Protein AF-A0A087H9H5-F1 (afdb_monomer)

InterPro domains:
  IPR006134 DNA-directed DNA polymerase, family B, multifunc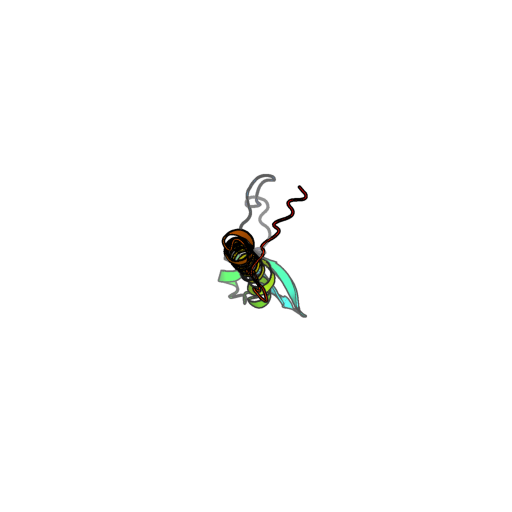tional domain [PF00136] (1-64)
  IPR042087 DNA polymerase family B, thumb domain [G3DSA:1.10.132.60] (1-73)
  IPR043502 DNA/RNA polymerase superfamily [SSF56672] (4-64)

pLDDT: mean 77.95, std 19.02, range [38.5, 97.75]

Organism: Arabis alpina (NCBI:txid50452)

Nearest PDB structures (foldseek):
  5ds9-assembly1_B  TM=3.399E-01  e=2.845E+00  Escherichia coli K-12

Sequence (93 aa):
MHKRNFDTAPKDKEQVKYVVVKGALGVKVAEDLFYVLEKEMSIDTPYYLEKDIMQAMLKILQSIIRMLMKEFFFGGSYMKLHEGGTIYTSFQG

Secondary structure (DSSP, 8-state):
--S--GGGPPPTTSPPPEEEEE-GGG-EEEEEHHHHHHTTPPB-HHHHIIIIIHHHHHHHHHHHHHHHHHHHHHSS------SSS--------

Mean predicted aligned error: 12.7 Å

Structure (mmCIF, N/CA/C/O backbone):
data_AF-A0A087H9H5-F1
#
_entry.id   AF-A0A087H9H5-F1
#
loop_
_atom_site.group_PDB
_atom_site.id
_atom_site.type_symbol
_atom_site.label_atom_id
_atom_site.label_alt_id
_atom_site.label_comp_id
_atom_site.label_asym_id
_atom_site.label_entity_id
_atom_site.label_seq_id
_atom_site.pdbx_PDB_ins_code
_atom_site.Cartn_x
_atom_site.Cartn_y
_atom_site.Cartn_z
_atom_site.occupancy
_atom_site.B_iso_or_equiv
_atom_site.auth_seq_id
_atom_site.auth_comp_id
_atom_site.auth_asym_id
_atom_site.auth_atom_id
_atom_site.pdbx_PDB_model_num
ATOM 1 N N . MET A 1 1 ? -11.503 1.929 14.340 1.00 52.88 1 MET A N 1
ATOM 2 C CA . MET A 1 1 ? -11.951 3.314 14.658 1.00 52.88 1 MET A CA 1
ATOM 3 C C . MET A 1 1 ? -12.184 3.511 16.156 1.00 52.88 1 MET A C 1
ATOM 5 O O . MET A 1 1 ? -12.987 2.784 16.739 1.00 52.88 1 MET A O 1
ATOM 9 N N . HIS A 1 2 ? -11.537 4.521 16.758 1.00 55.97 2 HIS A N 1
ATOM 10 C CA . HIS A 1 2 ? -11.939 5.110 18.048 1.00 55.97 2 HIS A CA 1
ATOM 11 C C . HIS A 1 2 ? -13.475 5.234 18.087 1.00 55.97 2 HIS A C 1
ATOM 13 O O . HIS A 1 2 ? -14.080 5.439 17.028 1.00 55.97 2 HIS A O 1
ATOM 19 N N . LYS A 1 3 ? -14.122 5.079 19.254 1.00 53.34 3 LYS A N 1
ATOM 20 C CA . LYS A 1 3 ? -15.584 5.263 19.374 1.00 53.34 3 LYS A CA 1
ATOM 21 C C . LYS A 1 3 ? -15.940 6.546 18.618 1.00 53.34 3 LYS A C 1
ATOM 23 O O . LYS A 1 3 ? -15.399 7.592 18.962 1.00 53.34 3 LYS A O 1
ATOM 28 N N . ARG A 1 4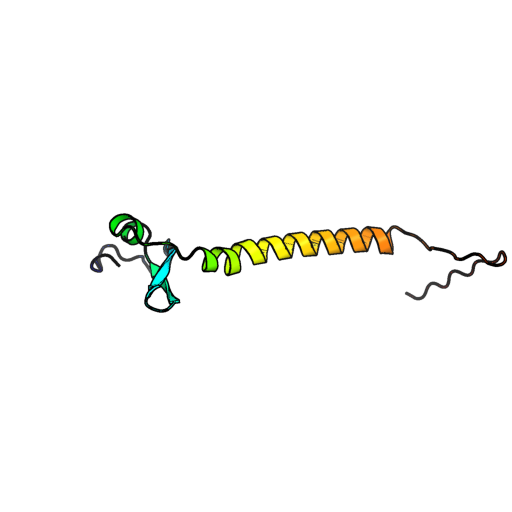 ? -16.709 6.431 17.523 1.00 58.78 4 ARG A N 1
ATOM 29 C CA . ARG A 1 4 ? -16.849 7.519 16.542 1.00 58.78 4 ARG A CA 1
ATOM 30 C C . ARG A 1 4 ? -17.382 8.743 17.273 1.00 58.78 4 ARG A C 1
ATOM 32 O O . ARG A 1 4 ? -18.543 8.750 17.673 1.00 58.78 4 ARG A O 1
ATOM 39 N N . ASN A 1 5 ? -16.526 9.736 17.483 1.00 63.12 5 ASN A N 1
ATOM 40 C CA . ASN A 1 5 ? -16.955 11.011 18.014 1.00 63.12 5 ASN A CA 1
ATOM 41 C C . ASN A 1 5 ? -17.365 11.863 16.814 1.00 63.12 5 ASN A C 1
ATOM 43 O O . ASN A 1 5 ? -16.522 12.229 15.996 1.00 63.12 5 ASN A O 1
ATOM 47 N N . PHE A 1 6 ? -18.670 12.091 16.668 1.00 61.94 6 PHE A N 1
ATOM 48 C CA . PHE A 1 6 ? -19.225 12.846 15.543 1.00 61.94 6 PHE A CA 1
ATOM 49 C C . PHE A 1 6 ? -18.651 14.266 15.473 1.00 61.94 6 PHE A C 1
ATOM 51 O O . PHE A 1 6 ? -18.490 14.795 14.377 1.00 61.94 6 PHE A O 1
ATOM 58 N N . ASP A 1 7 ? -18.247 14.825 16.614 1.00 71.44 7 ASP A N 1
ATOM 59 C CA . ASP A 1 7 ? -17.693 16.178 16.703 1.00 71.44 7 ASP A CA 1
ATOM 60 C C . ASP A 1 7 ? -16.267 16.293 16.144 1.00 71.44 7 ASP A C 1
ATOM 62 O O . ASP A 1 7 ? -15.813 17.390 15.827 1.00 71.44 7 ASP A O 1
ATOM 66 N N . THR A 1 8 ? -15.551 15.173 15.997 1.00 71.06 8 THR A N 1
ATOM 67 C CA . THR A 1 8 ? -14.176 15.137 15.467 1.00 71.06 8 THR A CA 1
ATOM 68 C C . THR A 1 8 ? -14.086 14.414 14.125 1.00 71.06 8 THR A C 1
ATOM 70 O O . THR A 1 8 ? -12.990 14.066 13.685 1.00 71.06 8 THR A O 1
ATOM 73 N N . ALA A 1 9 ? -15.226 14.117 13.497 1.00 75.75 9 ALA A N 1
ATOM 74 C CA . ALA A 1 9 ? -15.251 13.465 12.198 1.00 75.75 9 ALA A CA 1
ATOM 75 C C . ALA A 1 9 ? -14.730 14.421 11.104 1.00 75.75 9 ALA A C 1
ATOM 77 O O . ALA A 1 9 ? -15.071 15.607 11.125 1.00 75.75 9 ALA A O 1
ATOM 78 N N . PRO A 1 10 ? -13.936 13.924 10.136 1.00 77.81 10 PRO A N 1
ATOM 79 C CA . PRO A 1 10 ? -13.489 14.732 9.008 1.00 77.81 10 PRO A CA 1
ATOM 80 C C . PRO A 1 10 ? -14.676 15.273 8.211 1.00 77.81 10 PRO A C 1
ATOM 82 O O . PRO A 1 10 ? -15.641 14.547 7.954 1.00 77.81 10 PRO A O 1
ATOM 85 N N . LYS A 1 11 ? -14.596 16.536 7.792 1.00 82.81 11 LYS A N 1
ATOM 86 C CA . LYS A 1 11 ? -15.600 17.146 6.904 1.00 82.81 11 LYS A CA 1
ATOM 87 C C . LYS A 1 11 ? -15.416 16.652 5.465 1.00 82.81 11 LYS A C 1
ATOM 89 O O . LYS A 1 11 ? -14.321 16.251 5.085 1.00 82.81 11 LYS A O 1
ATOM 94 N N . ASP A 1 12 ? -16.446 16.783 4.627 1.00 77.81 12 ASP A N 1
ATOM 95 C CA . ASP A 1 12 ? -16.521 16.229 3.255 1.00 77.81 12 ASP A CA 1
ATOM 96 C C . ASP A 1 12 ? -15.352 16.559 2.299 1.00 77.81 12 ASP A C 1
ATOM 98 O O . ASP A 1 12 ? -15.232 15.956 1.234 1.00 77.81 12 ASP A O 1
ATOM 102 N N . LYS A 1 13 ? -14.493 17.529 2.628 1.00 81.69 13 LYS A N 1
ATOM 103 C CA . 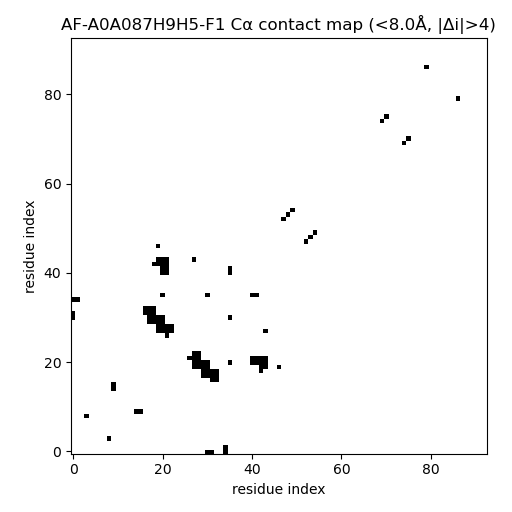LYS A 1 13 ? -13.349 17.952 1.798 1.00 81.69 13 LYS A CA 1
ATOM 104 C C . LYS A 1 13 ? -12.000 17.836 2.503 1.00 81.69 13 LYS A C 1
ATOM 106 O O . LYS A 1 13 ? -10.986 18.271 1.958 1.00 81.69 13 LYS A O 1
ATOM 111 N N . GLU A 1 14 ? -11.975 17.289 3.709 1.00 85.88 14 GLU A N 1
ATOM 112 C CA . GLU A 1 14 ? -10.744 17.112 4.466 1.00 85.88 14 GLU A CA 1
ATOM 113 C C . GLU A 1 14 ? -10.066 15.802 4.064 1.00 85.88 14 GLU A C 1
ATOM 115 O O . GLU A 1 14 ? -10.692 14.748 3.961 1.00 85.88 14 GLU A O 1
ATOM 120 N N . GLN A 1 15 ? -8.758 15.869 3.815 1.00 85.94 15 GLN A N 1
ATOM 121 C CA . GLN A 1 15 ? -7.975 14.672 3.544 1.00 85.94 15 GLN A CA 1
ATOM 122 C C . GLN A 1 15 ? -7.824 13.861 4.828 1.00 85.94 15 GLN A C 1
ATOM 124 O O . GLN A 1 15 ? -7.311 14.354 5.833 1.00 85.94 15 GLN A O 1
ATOM 129 N N . VAL A 1 16 ? -8.226 12.595 4.766 1.00 84.75 16 VAL A N 1
ATOM 130 C CA . VAL A 1 16 ? -8.104 11.661 5.883 1.00 84.75 16 VAL A CA 1
ATOM 131 C C . VAL A 1 16 ? -6.845 10.830 5.696 1.00 84.75 16 VAL A C 1
ATOM 133 O O . VAL A 1 16 ? -6.665 10.176 4.668 1.00 84.75 16 VAL A O 1
ATOM 136 N N . LYS A 1 17 ? -5.964 10.853 6.696 1.00 89.88 17 LYS A N 1
ATOM 137 C CA . LYS A 1 17 ? -4.787 9.982 6.731 1.00 89.88 17 LYS A CA 1
ATOM 138 C C . LYS A 1 17 ? -5.208 8.609 7.240 1.00 89.88 17 LYS A C 1
ATOM 140 O O . LYS A 1 17 ? -5.835 8.511 8.288 1.00 89.88 17 LYS A O 1
ATOM 145 N N . TYR A 1 18 ? -4.835 7.563 6.519 1.00 92.12 18 TYR A N 1
ATOM 146 C CA . TYR A 1 18 ? -5.121 6.185 6.900 1.00 92.12 18 TYR A CA 1
ATOM 147 C C . TYR A 1 18 ? -3.961 5.277 6.507 1.00 92.12 18 TYR A C 1
ATOM 149 O O . TYR A 1 18 ? -3.135 5.628 5.659 1.00 92.12 18 TYR A O 1
ATOM 157 N N . VAL A 1 19 ? -3.926 4.094 7.108 1.00 93.94 19 VAL A N 1
ATOM 158 C CA . VAL A 1 19 ? -3.034 3.002 6.718 1.00 93.94 19 VAL A CA 1
ATOM 159 C C . VAL A 1 19 ? -3.819 1.715 6.532 1.00 93.94 19 VAL A C 1
ATOM 161 O O . VAL A 1 19 ? -4.868 1.513 7.140 1.00 93.94 19 VAL A O 1
ATOM 164 N N . VAL A 1 20 ? -3.314 0.842 5.669 1.00 94.38 20 VAL A N 1
ATOM 165 C CA . VAL A 1 20 ? -3.866 -0.485 5.432 1.00 94.38 20 VAL A CA 1
ATOM 166 C C . VAL A 1 20 ? -3.200 -1.453 6.397 1.00 94.38 20 VAL A C 1
ATOM 168 O O . VAL A 1 20 ? -1.988 -1.681 6.360 1.00 94.38 20 VAL A O 1
ATOM 171 N N . VAL A 1 21 ? -4.008 -2.007 7.289 1.00 93.94 21 VAL A N 1
ATOM 172 C CA . VAL A 1 21 ? -3.588 -2.992 8.280 1.00 93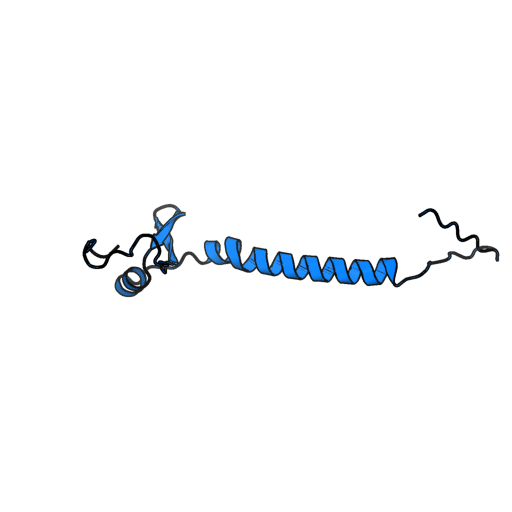.94 21 VAL A CA 1
ATOM 173 C C . VAL A 1 21 ? -3.979 -4.392 7.843 1.00 93.94 21 VAL A C 1
ATOM 175 O O . VAL A 1 21 ? -4.922 -4.595 7.070 1.00 93.94 21 VAL A O 1
ATOM 178 N N . LYS A 1 22 ? -3.250 -5.373 8.371 1.00 90.69 22 LYS A N 1
ATOM 179 C CA . LYS A 1 22 ? -3.534 -6.782 8.128 1.00 90.69 22 LYS A CA 1
ATOM 180 C C . LYS A 1 22 ? -4.808 -7.174 8.879 1.00 90.69 22 LYS A C 1
ATOM 182 O O . LYS A 1 22 ? -4.796 -7.293 10.102 1.00 90.69 22 LYS A O 1
ATOM 187 N N . GLY A 1 23 ? -5.911 -7.356 8.158 1.00 82.88 23 GLY A N 1
ATOM 188 C CA . GLY A 1 23 ? -7.172 -7.803 8.744 1.00 82.88 23 GLY A CA 1
ATOM 189 C C . GLY A 1 23 ? -7.231 -9.315 8.967 1.00 82.88 23 GLY A C 1
ATOM 190 O O . GLY A 1 23 ? -6.401 -10.091 8.480 1.00 82.88 23 GLY A O 1
ATOM 191 N N . ALA A 1 24 ? -8.258 -9.747 9.700 1.00 78.25 24 ALA A N 1
ATOM 192 C CA . ALA A 1 24 ? -8.568 -11.163 9.849 1.00 78.25 24 ALA A CA 1
ATOM 193 C C . ALA A 1 24 ? -8.888 -11.783 8.476 1.00 78.25 24 ALA A C 1
ATOM 195 O O . ALA A 1 24 ? -9.525 -11.154 7.632 1.00 78.25 24 ALA A O 1
ATOM 196 N N . LEU A 1 25 ? -8.436 -13.022 8.255 1.00 80.88 25 LEU A N 1
ATOM 197 C CA . LEU A 1 25 ? -8.683 -13.793 7.026 1.00 80.88 25 LEU A CA 1
ATOM 198 C C . LEU A 1 25 ? -8.175 -13.128 5.727 1.00 80.88 25 LEU A C 1
ATOM 200 O O . LEU A 1 25 ? -8.698 -13.394 4.650 1.00 80.88 25 LEU A O 1
ATOM 204 N N . GLY A 1 26 ? -7.151 -12.269 5.808 1.00 70.81 26 GLY A N 1
ATOM 205 C CA . GLY A 1 26 ? -6.559 -11.626 4.627 1.00 70.81 26 GLY A CA 1
ATOM 206 C C . GLY A 1 26 ? -7.411 -10.502 4.031 1.00 70.81 26 GLY A C 1
ATOM 207 O O . GLY A 1 26 ? -7.119 -10.018 2.937 1.00 70.81 26 GLY A O 1
ATOM 208 N N . VAL A 1 27 ? -8.457 -10.069 4.742 1.00 81.81 27 VAL A N 1
ATOM 209 C CA . VAL A 1 27 ? -9.237 -8.891 4.364 1.00 81.81 27 VAL A CA 1
ATOM 210 C C . VAL A 1 27 ? -8.394 -7.642 4.615 1.00 81.81 27 VAL A C 1
ATOM 212 O O . VAL A 1 27 ? -7.835 -7.457 5.694 1.00 81.81 27 VAL A O 1
ATOM 215 N N . LYS A 1 28 ? -8.307 -6.777 3.606 1.00 83.19 28 LYS A N 1
ATOM 216 C CA . LYS A 1 28 ? -7.593 -5.499 3.683 1.00 83.19 28 LYS A CA 1
ATOM 217 C C . LYS A 1 28 ? -8.482 -4.481 4.379 1.00 83.19 28 LYS A C 1
ATOM 219 O O . LYS A 1 28 ? -9.611 -4.261 3.941 1.00 83.19 28 LYS A O 1
ATOM 224 N N . VAL A 1 29 ? -7.979 -3.864 5.441 1.00 89.06 29 VAL A N 1
ATOM 225 C CA . VAL A 1 29 ? -8.743 -2.896 6.234 1.00 89.06 29 VAL A CA 1
ATOM 226 C C . VAL A 1 29 ? -7.964 -1.590 6.291 1.00 89.06 29 VAL A C 1
ATOM 228 O O . VAL A 1 29 ? -6.796 -1.586 6.667 1.00 89.06 29 VAL A O 1
ATOM 231 N N . ALA A 1 30 ? -8.601 -0.487 5.900 1.00 90.88 30 ALA A N 1
ATOM 232 C CA . ALA A 1 30 ? -8.059 0.852 6.096 1.00 90.88 30 ALA A CA 1
ATOM 233 C C . ALA A 1 30 ? -8.456 1.359 7.487 1.00 90.88 30 ALA A C 1
ATOM 235 O O . ALA A 1 30 ? -9.637 1.344 7.833 1.00 90.88 30 ALA A O 1
ATOM 236 N N . GLU A 1 31 ? -7.481 1.810 8.268 1.00 91.69 31 GLU A N 1
ATOM 237 C CA . GLU A 1 31 ? -7.687 2.336 9.618 1.00 91.69 31 GLU A CA 1
ATOM 238 C C . GLU A 1 31 ? -6.915 3.638 9.848 1.00 91.69 31 GLU A C 1
ATOM 240 O O . GLU A 1 31 ? -5.960 3.971 9.142 1.00 91.69 31 GLU A O 1
ATOM 245 N N . ASP A 1 32 ? -7.363 4.381 10.855 1.00 90.44 32 ASP A N 1
ATOM 246 C CA . ASP A 1 32 ? -6.742 5.625 11.302 1.00 90.44 32 ASP A CA 1
ATOM 247 C C . ASP A 1 32 ? -5.383 5.380 11.987 1.00 90.44 32 ASP A C 1
ATOM 249 O O . ASP A 1 32 ? -5.210 4.416 12.736 1.00 90.44 32 ASP A O 1
ATOM 253 N N . LEU A 1 33 ? -4.425 6.288 11.769 1.00 91.38 33 LEU A N 1
ATOM 254 C CA . LEU A 1 33 ? -3.064 6.177 12.303 1.00 91.38 33 LEU A CA 1
ATOM 255 C C . LEU A 1 33 ? -3.018 6.133 13.836 1.00 91.38 33 LEU A C 1
ATOM 257 O O . LEU A 1 33 ? -2.251 5.347 14.390 1.00 91.38 33 LEU A O 1
ATOM 261 N N . PHE A 1 34 ? -3.823 6.942 14.530 1.00 89.88 34 PHE A N 1
ATOM 262 C CA . PHE A 1 34 ? -3.837 6.940 15.993 1.00 89.88 34 PHE A CA 1
ATOM 263 C C . PHE A 1 34 ? -4.409 5.635 16.529 1.00 89.88 34 PHE A C 1
ATOM 265 O O . PHE A 1 34 ? -3.845 5.069 17.461 1.00 89.88 34 PHE A O 1
ATOM 272 N N . TYR A 1 35 ? -5.477 5.123 15.913 1.00 88.75 35 TYR A N 1
ATOM 273 C CA . TYR A 1 35 ? -6.055 3.837 16.307 1.00 88.75 35 TYR A CA 1
ATOM 274 C C . TYR A 1 35 ? -5.064 2.681 16.119 1.00 88.75 35 TYR A C 1
ATOM 276 O O . TYR A 1 35 ? -4.943 1.815 16.986 1.00 88.75 35 TYR A O 1
ATOM 284 N N . VAL A 1 36 ? -4.324 2.691 15.010 1.00 91.94 36 VAL A N 1
ATOM 285 C CA . VAL A 1 36 ? -3.292 1.688 14.716 1.00 91.94 36 VAL A CA 1
ATOM 286 C C . VAL A 1 36 ? -2.146 1.742 15.721 1.00 91.94 36 VAL A C 1
ATOM 288 O O . VAL A 1 36 ? -1.710 0.687 16.174 1.00 91.94 36 VAL A O 1
ATOM 291 N N . LEU A 1 37 ? -1.695 2.939 16.104 1.00 92.12 37 LEU A N 1
ATOM 292 C CA . LEU A 1 37 ? -0.656 3.114 17.123 1.00 92.12 37 LEU A CA 1
ATOM 293 C C . LEU A 1 37 ? -1.141 2.693 18.516 1.00 92.12 37 LEU A C 1
ATOM 295 O O . LEU A 1 37 ? -0.436 1.974 19.211 1.00 92.12 37 LEU A O 1
ATOM 299 N N . GLU A 1 38 ? -2.352 3.096 18.909 1.00 93.31 38 GLU A N 1
ATOM 300 C CA . GLU A 1 38 ? -2.930 2.785 20.225 1.00 93.31 38 GLU A CA 1
ATOM 301 C C . GLU A 1 38 ? -3.158 1.278 20.418 1.00 93.31 38 GLU A C 1
ATOM 303 O O . GLU A 1 38 ? -3.036 0.762 21.528 1.00 93.31 38 GLU A O 1
ATOM 308 N N . LYS A 1 39 ? -3.526 0.569 19.344 1.00 91.88 39 LYS A N 1
ATOM 309 C CA . LYS A 1 39 ? -3.789 -0.878 19.363 1.00 91.88 39 LYS A CA 1
ATOM 310 C C . LYS A 1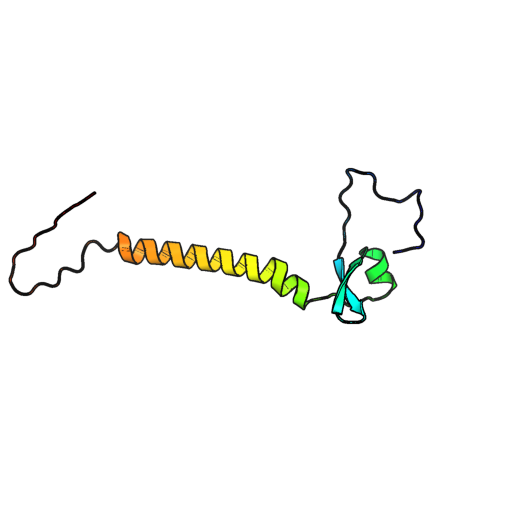 39 ? -2.625 -1.721 18.848 1.00 91.88 39 LYS A C 1
ATOM 312 O O . LYS A 1 39 ? -2.805 -2.925 18.688 1.00 91.88 39 LYS A O 1
ATOM 317 N N . GLU A 1 40 ? -1.478 -1.099 18.572 1.00 93.19 40 GLU A N 1
ATOM 318 C CA . GLU A 1 40 ? -0.268 -1.749 18.050 1.00 93.19 40 GLU A CA 1
ATOM 319 C C . GLU A 1 40 ? -0.563 -2.687 16.863 1.00 93.19 40 GLU A C 1
ATOM 321 O O . GLU A 1 40 ? -0.058 -3.807 16.760 1.00 93.19 40 GLU A O 1
ATOM 326 N N . MET A 1 41 ? -1.441 -2.247 15.955 1.00 92.19 41 MET A N 1
ATOM 327 C CA . MET A 1 41 ? -1.894 -3.091 14.852 1.00 92.19 41 MET A CA 1
ATOM 328 C C . MET A 1 41 ? -0.784 -3.286 13.818 1.00 92.19 41 MET A C 1
ATOM 330 O O . MET A 1 41 ? -0.103 -2.346 13.410 1.00 92.19 41 MET A O 1
ATOM 334 N N . SER A 1 42 ? -0.652 -4.513 13.317 1.00 92.44 42 SER A N 1
ATOM 335 C CA . SER A 1 42 ? 0.308 -4.832 12.261 1.00 92.44 42 SER A CA 1
ATOM 336 C C . SER A 1 42 ? -0.125 -4.278 10.898 1.00 92.44 42 SER A C 1
ATOM 338 O O . SER A 1 42 ? -1.244 -4.530 10.438 1.00 92.44 42 SER A O 1
ATOM 340 N N . ILE A 1 43 ? 0.797 -3.597 10.218 1.00 93.12 43 ILE A N 1
ATOM 341 C CA . ILE A 1 43 ? 0.617 -3.057 8.864 1.00 93.12 43 ILE A CA 1
ATOM 342 C C . ILE A 1 43 ? 0.685 -4.188 7.825 1.00 93.12 43 ILE A C 1
ATOM 344 O O . ILE A 1 43 ? 1.487 -5.116 7.957 1.00 93.12 43 ILE A O 1
ATOM 348 N N . ASP A 1 44 ? -0.136 -4.108 6.775 1.00 93.31 44 ASP A N 1
ATOM 349 C CA . ASP A 1 44 ? -0.095 -5.049 5.648 1.00 93.31 44 ASP A CA 1
ATOM 350 C C . ASP A 1 44 ? 1.042 -4.675 4.680 1.00 93.31 44 ASP A C 1
ATOM 352 O O . ASP A 1 44 ? 0.856 -3.945 3.708 1.00 93.31 44 ASP A O 1
ATOM 356 N N . THR A 1 45 ? 2.263 -5.132 4.969 1.00 93.19 45 THR A N 1
ATOM 357 C CA . THR A 1 45 ? 3.433 -4.801 4.142 1.00 93.19 45 THR A CA 1
ATOM 358 C C . THR A 1 45 ? 3.361 -5.340 2.705 1.00 93.19 45 THR A C 1
ATOM 360 O O . THR A 1 45 ? 3.724 -4.576 1.804 1.00 93.19 45 THR A O 1
ATOM 363 N N . PRO A 1 46 ? 2.860 -6.568 2.421 1.00 92.00 46 PRO A N 1
ATOM 364 C CA . PRO A 1 46 ? 2.665 -7.023 1.043 1.00 92.00 46 PRO A CA 1
ATOM 365 C C . PRO A 1 46 ? 1.768 -6.096 0.222 1.00 92.00 46 PRO A C 1
ATOM 367 O O . PRO A 1 46 ? 2.077 -5.819 -0.937 1.00 92.00 46 PRO A O 1
ATOM 370 N N . TYR A 1 47 ? 0.697 -5.565 0.824 1.00 92.06 47 TYR A N 1
ATOM 371 C CA . TYR A 1 47 ? -0.202 -4.640 0.138 1.00 92.06 47 TYR A CA 1
ATOM 372 C C . TYR A 1 47 ? 0.534 -3.421 -0.431 1.00 92.06 47 TYR A C 1
ATOM 374 O O . TYR A 1 47 ? 0.390 -3.113 -1.616 1.00 92.06 47 TYR A O 1
ATOM 382 N N . TYR A 1 48 ? 1.342 -2.749 0.391 1.00 94.12 48 TYR A N 1
ATOM 383 C CA . TYR A 1 48 ? 2.079 -1.551 -0.021 1.00 94.12 48 TYR A CA 1
ATOM 384 C C . TYR A 1 48 ? 3.187 -1.854 -1.024 1.00 94.12 48 TYR A C 1
ATOM 386 O O . TYR A 1 48 ? 3.411 -1.085 -1.965 1.00 94.12 48 TYR A O 1
ATOM 394 N N . LEU A 1 49 ? 3.863 -2.990 -0.840 1.00 94.81 49 LEU A N 1
ATOM 395 C CA . LEU A 1 49 ? 4.892 -3.434 -1.766 1.00 94.81 49 LEU A CA 1
ATOM 396 C C . LEU A 1 49 ? 4.303 -3.617 -3.169 1.00 94.81 49 LEU A C 1
ATOM 398 O O . LEU A 1 49 ? 4.856 -3.103 -4.137 1.00 94.81 49 LEU A O 1
ATOM 402 N N . GLU A 1 50 ? 3.161 -4.294 -3.279 1.00 92.31 50 GLU A N 1
ATOM 403 C CA . GLU A 1 50 ? 2.520 -4.588 -4.562 1.00 92.31 50 GLU A CA 1
ATOM 404 C C . GLU A 1 50 ? 1.835 -3.395 -5.213 1.00 92.31 50 GLU A C 1
ATOM 406 O O . GLU A 1 50 ? 1.932 -3.227 -6.433 1.00 92.31 50 GLU A O 1
ATOM 411 N N . LYS A 1 51 ? 1.106 -2.596 -4.432 1.00 90.94 51 LYS A N 1
ATOM 412 C CA . LYS A 1 51 ? 0.249 -1.546 -4.988 1.00 90.94 51 LYS A CA 1
ATOM 413 C C . LYS A 1 51 ? 1.005 -0.286 -5.359 1.00 90.94 51 LYS A C 1
ATOM 415 O O . LYS A 1 51 ? 0.747 0.255 -6.433 1.00 90.94 51 LYS A O 1
ATOM 420 N N . ASP A 1 52 ? 1.950 0.124 -4.525 1.00 89.69 52 ASP A N 1
ATOM 421 C CA . ASP A 1 52 ? 2.582 1.431 -4.673 1.00 89.69 52 ASP A CA 1
ATOM 422 C C . ASP A 1 52 ? 4.030 1.279 -5.138 1.00 89.69 52 ASP A C 1
ATOM 424 O O . ASP A 1 52 ? 4.408 1.760 -6.210 1.00 89.69 52 ASP A O 1
ATOM 428 N N . ILE A 1 53 ? 4.836 0.548 -4.365 1.00 95.31 53 ILE A N 1
ATOM 429 C CA . ILE A 1 53 ? 6.291 0.517 -4.550 1.00 95.31 53 ILE A CA 1
ATOM 430 C C . ILE A 1 53 ? 6.661 -0.210 -5.847 1.00 95.31 53 ILE A C 1
ATOM 432 O O . ILE A 1 53 ? 7.343 0.362 -6.700 1.00 95.31 53 ILE A O 1
ATOM 436 N N . MET A 1 54 ? 6.188 -1.447 -6.039 1.00 96.88 54 MET A N 1
ATOM 437 C CA . MET A 1 54 ? 6.546 -2.240 -7.219 1.00 96.88 54 MET A CA 1
ATOM 438 C C . MET A 1 54 ? 6.056 -1.600 -8.518 1.00 96.88 54 MET A C 1
ATOM 440 O O . MET A 1 54 ? 6.806 -1.561 -9.490 1.00 96.88 54 MET A O 1
ATOM 444 N N . GLN A 1 55 ? 4.840 -1.051 -8.547 1.00 95.31 55 GLN A N 1
ATOM 445 C CA . GLN A 1 55 ? 4.310 -0.395 -9.747 1.00 95.31 55 GLN A CA 1
ATOM 446 C C . GLN A 1 55 ? 5.122 0.848 -10.125 1.00 95.31 55 GLN A C 1
ATOM 448 O O . GLN A 1 55 ? 5.476 1.026 -11.295 1.00 95.31 55 GLN A O 1
ATOM 453 N N . ALA A 1 56 ? 5.470 1.686 -9.143 1.00 96.31 56 ALA A N 1
ATOM 454 C CA . ALA A 1 56 ? 6.305 2.860 -9.374 1.00 96.31 56 ALA A CA 1
ATOM 455 C C . ALA A 1 56 ? 7.702 2.468 -9.884 1.00 96.31 56 ALA A C 1
ATOM 457 O O . ALA A 1 56 ? 8.171 3.017 -10.884 1.00 96.31 56 ALA A O 1
ATOM 458 N N . MET A 1 57 ? 8.339 1.477 -9.252 1.00 97.50 57 MET A N 1
ATOM 459 C CA . MET A 1 57 ? 9.653 0.979 -9.671 1.00 97.50 57 MET A CA 1
ATOM 460 C C . MET A 1 57 ? 9.616 0.398 -11.086 1.00 97.50 57 MET A C 1
ATOM 462 O O . MET A 1 57 ? 10.453 0.758 -11.915 1.00 97.50 57 MET A O 1
ATOM 466 N N . LEU A 1 58 ? 8.628 -0.444 -11.401 1.00 97.12 58 LEU A N 1
ATOM 467 C CA . LEU A 1 58 ? 8.471 -1.021 -12.737 1.00 97.12 58 LEU A CA 1
ATOM 468 C C . LEU A 1 58 ? 8.294 0.062 -13.799 1.00 97.12 58 LEU A C 1
ATOM 470 O O . LEU A 1 58 ? 8.910 -0.026 -14.858 1.00 97.12 58 LEU A O 1
ATOM 474 N N . LYS A 1 59 ? 7.515 1.109 -13.516 1.00 96.69 59 LYS A N 1
ATOM 475 C CA . LYS A 1 59 ? 7.333 2.232 -14.442 1.00 96.69 59 LYS A CA 1
ATOM 476 C C . LYS A 1 59 ? 8.650 2.958 -14.730 1.00 96.69 59 LYS A C 1
ATOM 478 O O . LYS A 1 59 ? 8.936 3.261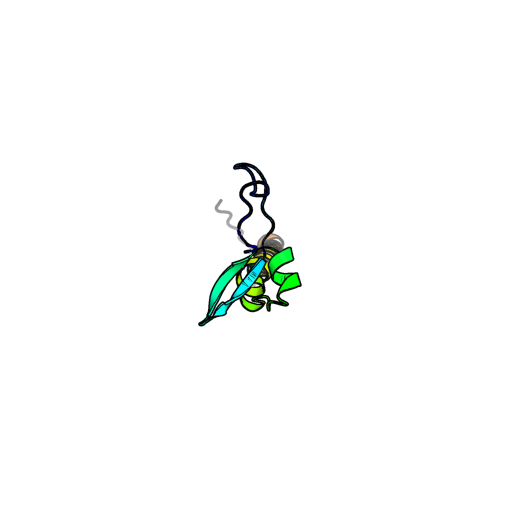 -15.889 1.00 96.69 59 LYS A O 1
ATOM 483 N N . ILE A 1 60 ? 9.460 3.205 -13.700 1.00 96.75 60 ILE A N 1
ATOM 484 C CA . ILE A 1 60 ? 10.781 3.835 -13.847 1.00 96.75 60 ILE A CA 1
ATOM 485 C C . ILE A 1 60 ? 11.701 2.937 -14.680 1.00 96.75 60 ILE A C 1
ATOM 487 O O . ILE A 1 60 ? 12.281 3.394 -15.665 1.00 96.75 60 ILE A O 1
ATOM 491 N N . LEU A 1 61 ? 11.783 1.650 -14.341 1.00 97.75 61 LEU A N 1
ATOM 492 C CA . LEU A 1 61 ? 12.627 0.690 -15.054 1.00 97.75 61 LEU A CA 1
ATOM 493 C C . LEU A 1 61 ? 12.210 0.545 -16.521 1.00 97.75 61 LEU A C 1
ATOM 495 O O . LEU A 1 61 ? 13.056 0.601 -17.409 1.00 97.75 61 LEU A O 1
ATOM 499 N N . GLN A 1 62 ? 10.910 0.439 -16.799 1.00 96.44 62 GLN A N 1
ATOM 500 C CA . GLN A 1 62 ? 10.385 0.394 -18.165 1.00 96.44 62 GLN A CA 1
ATOM 501 C C . GLN A 1 62 ? 10.729 1.662 -18.950 1.00 96.44 62 GLN A C 1
ATOM 503 O O . GLN A 1 62 ? 11.073 1.571 -20.128 1.00 96.44 62 GLN A O 1
ATOM 508 N N . SER A 1 63 ? 10.653 2.836 -18.319 1.00 96.50 63 SER A N 1
ATOM 509 C CA . SER A 1 63 ? 11.037 4.100 -18.951 1.00 96.50 63 SER A CA 1
ATOM 510 C C . SER A 1 63 ? 12.522 4.117 -19.320 1.00 96.50 63 SER A C 1
ATOM 512 O O . SER A 1 63 ? 12.868 4.484 -20.443 1.00 96.50 63 SER A O 1
ATOM 514 N N . ILE A 1 64 ? 13.395 3.676 -18.409 1.00 96.12 64 ILE A N 1
ATOM 515 C CA . ILE A 1 64 ? 14.842 3.593 -18.650 1.00 96.12 64 ILE A CA 1
ATOM 516 C C . ILE A 1 64 ? 15.141 2.605 -19.780 1.00 96.12 64 ILE A C 1
ATOM 518 O O . ILE A 1 64 ? 15.863 2.948 -20.712 1.00 96.12 64 ILE A O 1
ATOM 522 N N . ILE A 1 65 ? 14.543 1.410 -19.751 1.00 94.88 65 ILE A N 1
ATOM 523 C CA . ILE A 1 65 ? 14.737 0.396 -20.796 1.00 94.88 65 ILE A CA 1
ATOM 524 C C . ILE A 1 65 ? 14.299 0.942 -22.159 1.00 94.88 65 ILE A C 1
ATOM 526 O O . ILE A 1 65 ? 15.052 0.839 -23.122 1.00 94.88 65 ILE A O 1
ATOM 530 N N . ARG A 1 66 ? 13.125 1.579 -22.253 1.00 91.75 66 ARG A N 1
ATOM 531 C CA . ARG A 1 66 ? 12.646 2.181 -23.510 1.00 91.75 66 ARG A CA 1
ATOM 532 C C . ARG A 1 66 ? 13.593 3.256 -24.033 1.00 91.75 66 ARG A C 1
ATOM 534 O O . ARG A 1 66 ? 13.839 3.299 -25.235 1.00 91.75 66 ARG A O 1
ATOM 541 N N . MET A 1 67 ? 14.117 4.105 -23.150 1.00 90.69 67 MET A N 1
ATOM 542 C CA . MET A 1 67 ? 15.089 5.137 -23.514 1.00 90.69 67 MET A CA 1
ATOM 543 C C . MET A 1 67 ? 16.380 4.514 -24.054 1.00 90.69 67 MET A C 1
ATOM 545 O O . MET A 1 67 ? 16.807 4.865 -25.147 1.00 90.69 67 MET A O 1
ATOM 549 N N . LEU A 1 68 ? 16.953 3.543 -23.340 1.00 90.56 68 LEU A N 1
ATOM 550 C CA . LEU A 1 68 ? 18.181 2.863 -23.758 1.00 90.56 68 LEU A CA 1
ATOM 551 C C . LEU A 1 68 ? 17.999 2.091 -25.068 1.00 90.56 68 LEU A C 1
ATOM 553 O O . LEU A 1 68 ? 18.865 2.149 -25.934 1.00 9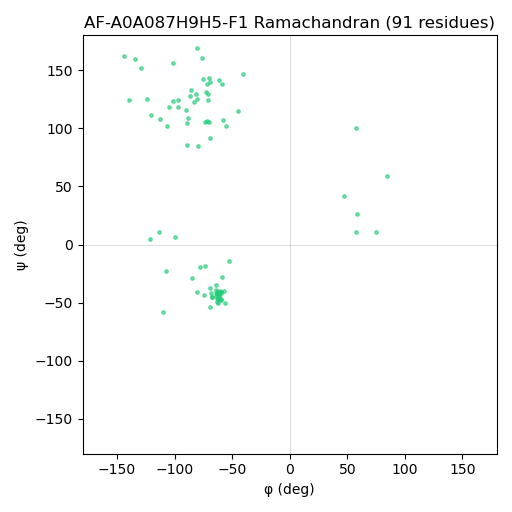0.56 68 LEU A O 1
ATOM 557 N N . MET A 1 69 ? 16.862 1.412 -25.250 1.00 89.00 69 MET A N 1
ATOM 558 C CA . MET A 1 69 ? 16.532 0.765 -26.521 1.00 89.00 69 MET A CA 1
ATOM 559 C C . MET A 1 69 ? 16.422 1.801 -27.639 1.00 89.00 69 MET A C 1
ATOM 561 O O . MET A 1 69 ? 16.946 1.576 -28.724 1.00 89.00 69 MET A O 1
ATOM 565 N N . LYS A 1 70 ? 15.790 2.953 -27.392 1.00 83.50 70 LYS A N 1
ATOM 566 C CA . LYS A 1 70 ? 15.692 4.002 -28.407 1.00 83.50 70 LYS A CA 1
ATOM 567 C C . LYS A 1 70 ? 17.078 4.515 -28.817 1.00 83.50 70 LYS A C 1
ATOM 569 O O . LYS A 1 70 ? 17.363 4.584 -30.006 1.00 83.50 70 LYS A O 1
ATOM 574 N N . GLU A 1 71 ? 17.951 4.809 -27.861 1.00 79.12 71 GLU A N 1
ATOM 575 C CA . GLU A 1 71 ? 19.328 5.233 -28.151 1.00 79.12 71 GLU A CA 1
ATOM 576 C C . GLU A 1 71 ? 20.121 4.144 -28.889 1.00 79.12 71 GLU A C 1
ATOM 578 O O . GLU A 1 71 ? 20.804 4.429 -29.867 1.00 79.12 71 GLU A O 1
ATOM 583 N N . PHE A 1 72 ? 19.982 2.878 -28.493 1.00 77.50 72 PHE A N 1
ATOM 584 C CA . PHE A 1 72 ? 20.690 1.771 -29.136 1.00 77.50 72 PHE A CA 1
ATOM 585 C C . PHE A 1 72 ? 20.214 1.510 -30.577 1.00 77.50 72 PHE A C 1
ATOM 587 O O . PHE A 1 72 ? 21.033 1.343 -31.478 1.00 77.50 72 PHE A O 1
ATOM 594 N N . PHE A 1 73 ? 18.897 1.494 -30.812 1.00 68.88 73 PHE A N 1
ATOM 595 C CA . PHE A 1 73 ? 18.313 1.169 -32.119 1.00 68.88 73 PHE A CA 1
ATOM 596 C C . PHE A 1 73 ? 18.224 2.369 -33.075 1.00 68.88 73 PHE A C 1
ATOM 598 O O . PHE A 1 73 ? 18.288 2.166 -34.284 1.00 68.88 73 PHE A O 1
ATOM 605 N N . PHE A 1 74 ? 18.086 3.603 -32.571 1.00 63.78 74 PHE A N 1
ATOM 606 C CA . PHE A 1 74 ? 17.972 4.813 -33.403 1.00 63.78 74 PHE A CA 1
ATOM 607 C C . PHE A 1 74 ? 19.225 5.702 -33.380 1.00 63.78 74 PHE A C 1
ATOM 609 O O . PHE A 1 74 ? 19.442 6.450 -34.330 1.00 63.78 74 PHE A O 1
ATOM 616 N N . GLY A 1 75 ? 20.069 5.617 -32.347 1.00 54.97 75 GLY A N 1
ATOM 617 C CA . GLY A 1 75 ? 21.389 6.266 -32.321 1.00 54.97 75 GLY A CA 1
ATOM 618 C C . GLY A 1 75 ? 22.445 5.504 -33.131 1.00 54.97 75 GLY A C 1
ATOM 619 O O . GLY A 1 75 ? 23.447 6.079 -33.555 1.00 54.97 75 GLY A O 1
ATOM 620 N N . GLY A 1 76 ? 22.197 4.222 -33.416 1.00 48.53 76 GLY A N 1
ATOM 621 C CA . GLY A 1 76 ? 22.971 3.401 -34.341 1.00 48.53 76 GLY A CA 1
ATOM 622 C C . GLY A 1 76 ? 22.439 3.500 -35.768 1.00 48.53 76 GLY A C 1
ATOM 623 O O . GLY A 1 76 ? 21.666 2.660 -36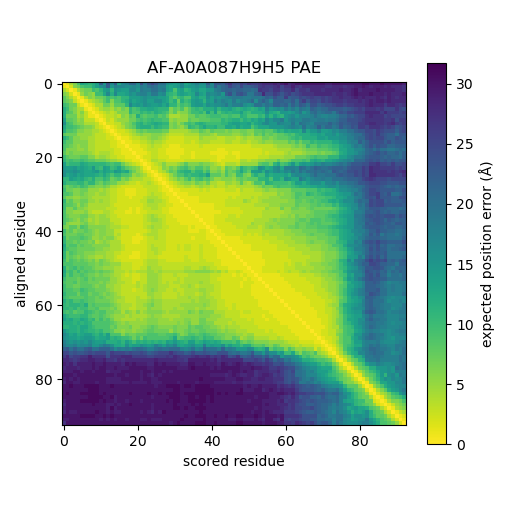.219 1.00 48.53 76 GLY A O 1
ATOM 624 N N . SER A 1 77 ? 22.887 4.505 -36.511 1.00 49.19 77 SER A N 1
ATOM 625 C CA . SER A 1 77 ? 22.809 4.500 -37.971 1.00 49.19 77 SER A CA 1
ATOM 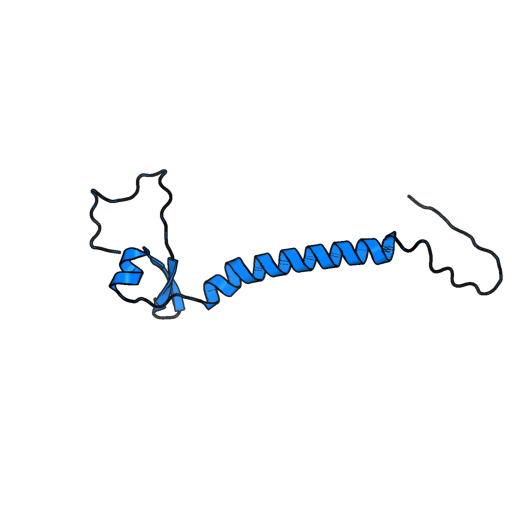626 C C . SER A 1 77 ? 23.500 3.242 -38.539 1.00 49.19 77 SER A C 1
ATOM 628 O O . SER A 1 77 ? 24.720 3.198 -38.630 1.00 49.19 77 SER A O 1
ATOM 630 N N . TYR A 1 78 ? 22.699 2.249 -38.942 1.00 47.50 78 TYR A N 1
ATOM 631 C CA . TYR A 1 78 ? 22.982 1.164 -39.900 1.00 47.50 78 TYR A CA 1
ATOM 632 C C . TYR A 1 78 ? 24.184 0.247 -39.591 1.00 47.50 78 TYR A C 1
ATOM 634 O O . TYR A 1 78 ? 25.317 0.517 -39.988 1.00 47.50 78 TYR A O 1
ATOM 642 N N . MET A 1 79 ? 23.924 -0.949 -39.046 1.00 44.69 79 MET A N 1
ATOM 643 C CA . MET A 1 79 ? 24.820 -2.083 -39.301 1.00 44.69 79 MET A CA 1
ATOM 644 C C . MET A 1 79 ? 24.673 -2.498 -40.769 1.00 44.69 79 MET A C 1
ATOM 646 O O . MET A 1 79 ? 23.805 -3.290 -41.130 1.00 44.69 79 MET A O 1
ATOM 650 N N . LYS A 1 80 ? 25.511 -1.924 -41.635 1.00 46.47 80 LYS A N 1
ATOM 651 C CA . LYS A 1 80 ? 25.720 -2.426 -42.994 1.00 46.47 80 LYS A CA 1
ATOM 652 C C . LYS A 1 80 ? 26.542 -3.703 -42.901 1.00 46.47 80 LYS A C 1
ATOM 654 O O . LYS A 1 80 ? 27.746 -3.648 -42.660 1.00 46.47 80 LYS A O 1
ATOM 659 N N . LEU A 1 81 ? 25.898 -4.845 -43.108 1.00 46.78 81 LEU A N 1
ATOM 660 C CA . LEU A 1 81 ? 26.616 -6.060 -43.467 1.00 46.78 81 LEU A CA 1
ATOM 661 C C . LEU A 1 81 ? 27.135 -5.863 -44.894 1.00 46.78 81 LEU A C 1
ATOM 663 O O . LEU A 1 81 ? 26.367 -5.846 -45.852 1.00 46.78 81 LEU A O 1
ATOM 667 N N . HIS A 1 82 ? 28.436 -5.617 -45.016 1.00 38.50 82 HIS A N 1
ATOM 668 C CA . HIS A 1 82 ? 29.123 -5.566 -46.297 1.00 38.50 82 HIS A CA 1
ATOM 669 C C . HIS A 1 82 ? 29.616 -6.966 -46.661 1.00 38.50 82 HIS A C 1
ATOM 671 O O . HIS A 1 82 ? 30.655 -7.397 -46.174 1.00 38.50 82 HIS A O 1
ATOM 677 N N . GLU A 1 83 ? 28.937 -7.617 -47.598 1.00 47.88 83 GLU A N 1
ATOM 678 C CA . GLU A 1 83 ? 29.608 -8.492 -48.557 1.00 47.88 83 GLU A CA 1
ATOM 679 C C . GLU A 1 83 ? 29.464 -7.829 -49.929 1.00 47.88 83 GLU A C 1
ATOM 681 O O . GLU A 1 83 ? 28.369 -7.719 -50.471 1.00 47.88 83 GLU A O 1
ATOM 686 N N . GLY A 1 84 ? 30.566 -7.285 -50.455 1.00 51.81 84 GLY A N 1
ATOM 687 C CA . GLY A 1 84 ? 30.596 -6.722 -51.809 1.00 51.81 84 GLY A CA 1
ATOM 688 C C . GLY A 1 84 ? 30.113 -5.272 -51.952 1.00 51.81 84 GLY A C 1
ATOM 689 O O . GLY A 1 84 ? 29.209 -4.987 -52.722 1.00 51.81 84 GLY A O 1
ATOM 690 N N . GLY A 1 85 ? 30.752 -4.330 -51.251 1.00 46.12 85 GLY A N 1
ATOM 691 C CA . GLY A 1 85 ? 31.116 -3.018 -51.822 1.00 46.12 85 GLY A CA 1
ATOM 692 C C . GLY A 1 85 ? 30.063 -2.062 -52.416 1.00 46.12 85 GLY A C 1
ATOM 693 O O . GLY A 1 85 ? 30.470 -1.080 -53.028 1.00 46.12 85 GLY A O 1
ATOM 694 N N . THR A 1 86 ? 28.751 -2.248 -52.270 1.00 43.78 86 THR A N 1
ATOM 695 C CA . THR A 1 86 ? 27.769 -1.226 -52.694 1.00 43.78 86 THR A CA 1
ATOM 696 C C . THR A 1 86 ? 26.635 -1.109 -51.690 1.00 43.78 86 THR A C 1
ATOM 698 O O . THR A 1 86 ? 25.989 -2.087 -51.332 1.00 43.78 86 THR A O 1
ATOM 701 N N . ILE A 1 87 ? 26.420 0.111 -51.202 1.00 52.31 87 ILE A N 1
ATOM 702 C CA . ILE A 1 87 ? 25.446 0.409 -50.159 1.00 52.31 87 ILE A CA 1
ATOM 703 C C . ILE A 1 87 ? 24.244 1.077 -50.814 1.00 52.31 87 ILE A C 1
ATOM 705 O O . ILE A 1 87 ? 24.356 2.203 -51.292 1.00 52.31 87 ILE A O 1
ATOM 709 N N . TYR A 1 88 ? 23.083 0.440 -50.715 1.00 43.22 88 TYR A N 1
ATOM 710 C CA . TYR A 1 88 ? 21.801 1.101 -50.921 1.00 43.22 88 TYR A CA 1
ATOM 711 C C . TYR A 1 88 ? 21.175 1.407 -49.558 1.00 43.22 88 TYR A C 1
ATOM 713 O O . TYR A 1 88 ? 20.989 0.508 -48.742 1.00 43.22 88 TYR A O 1
ATOM 721 N N . THR A 1 89 ? 20.864 2.675 -49.294 1.00 54.03 89 THR A N 1
ATOM 722 C CA . THR A 1 89 ? 19.991 3.071 -48.181 1.00 54.03 89 THR A CA 1
ATOM 723 C C . THR A 1 89 ? 18.655 3.495 -48.773 1.00 54.03 89 THR A C 1
ATOM 725 O O . THR A 1 89 ? 18.547 4.589 -49.326 1.00 54.03 89 THR A O 1
ATOM 728 N N . SER A 1 90 ? 17.646 2.630 -48.702 1.00 40.88 90 SER A N 1
ATOM 729 C CA . SER A 1 90 ? 16.267 3.025 -48.975 1.00 40.88 90 SER A CA 1
ATOM 730 C C . SER A 1 90 ? 15.660 3.642 -47.714 1.00 40.88 90 SER A C 1
ATOM 732 O O . SER A 1 90 ? 15.632 3.035 -46.646 1.00 40.88 90 SER A O 1
ATOM 734 N N . PHE A 1 91 ? 15.192 4.878 -47.853 1.00 41.91 91 PHE A N 1
ATOM 735 C CA . PHE A 1 91 ? 14.352 5.567 -46.885 1.00 41.91 91 PHE A CA 1
ATOM 736 C C . PHE A 1 91 ? 12.898 5.394 -47.347 1.00 41.91 91 PHE A C 1
ATOM 738 O O . PHE A 1 91 ? 12.558 5.809 -48.455 1.00 41.91 91 PHE A O 1
ATOM 745 N N . GLN A 1 92 ? 12.053 4.748 -46.544 1.00 43.88 92 GLN A N 1
ATOM 746 C CA . GLN A 1 92 ? 10.599 4.887 -46.651 1.00 43.88 92 GLN A CA 1
ATOM 747 C C . GLN A 1 92 ? 10.088 5.419 -45.314 1.00 43.88 92 GLN A C 1
ATOM 749 O O . GLN A 1 92 ? 10.167 4.730 -44.296 1.00 43.88 92 GLN A O 1
ATOM 754 N N . GLY A 1 93 ? 9.615 6.663 -45.353 1.00 39.78 93 GLY A N 1
ATOM 755 C CA . GLY A 1 93 ? 9.065 7.439 -44.248 1.00 39.78 93 GLY A CA 1
ATOM 756 C C . GLY A 1 93 ? 8.719 8.833 -44.734 1.00 39.78 93 GLY A C 1
ATOM 757 O O . GLY A 1 93 ? 9.634 9.677 -44.726 1.00 39.78 93 GLY A O 1
#

Foldseek 3Di:
DPPDDVVPDDDPPDDADWAWFQDPPRDTDTDHPVVCVVVVTHGPPVVCCPPPVVVVVVVVVVVVVVVVCCCVVVVDDDPDPDDDDDDDDDDDD

Solvent-accessible surface area (backbone atoms only — not comparable to full-atom values): 6046 Å² total; per-residue (Å²): 121,67,83,83,51,77,92,74,54,80,55,102,83,57,87,78,74,64,45,55,29,62,35,79,96,78,42,81,37,80,39,44,57,67,50,35,62,77,65,66,56,58,66,34,60,69,58,50,44,60,68,49,51,47,49,53,51,50,52,53,51,52,50,51,50,53,51,52,48,45,48,59,66,67,67,48,82,67,91,75,84,77,80,78,93,75,87,83,84,85,85,86,132

Radius of gyration: 27.36 Å; Cα contacts (8 Å, |Δi|>4): 53; chains: 1; bounding box: 50×32×73 Å